Protein AF-A0A936JVM7-F1 (afdb_monomer_lite)

Secondary structure (DSSP, 8-state):
-PPP-GGG-GGGG---SSSS--HHHHHHHHHHHHHS---S--EEGGGSS-GGGHHHHHHHHSS--TT-EE--HHHHHT-TT------S-TT---TT--

Foldseek 3Di:
DDDPPCLVVVCVLQQLDPPDADDQSVVQCVCCVPPVDGQFDWDFQLVDPCVVVVVVNCVRPVDDRRRRIHDDPVRNVPGPPDFDPDDPDPPDDGDDPD

Sequence (98 aa):
MELPDLSLLDHIHYSFDDKRIYCSELIFKAVKTVTGRQLGKVERLGDLNWEPHEAFIRSIEGIIPKDREMITPQALSAAKELTLVYTKDPTAKRAGAK

Radius of gyration: 16.17 Å; chains: 1; bounding box: 48×37×33 Å

pLDDT: mean 86.41, std 15.17, range [36.56, 97.75]

Structure (mmCIF, N/CA/C/O backbone):
data_AF-A0A936JVM7-F1
#
_entry.id   AF-A0A936JVM7-F1
#
loop_
_atom_site.group_PDB
_atom_site.id
_atom_site.type_symbol
_atom_site.label_atom_id
_atom_site.label_alt_id
_atom_site.label_comp_id
_atom_site.label_asym_id
_atom_site.label_entity_id
_atom_site.label_seq_id
_atom_site.pdbx_PDB_ins_code
_atom_site.Cartn_x
_atom_site.Cartn_y
_atom_site.Cartn_z
_atom_site.occupancy
_atom_site.B_iso_or_equiv
_atom_site.auth_seq_id
_atom_site.auth_comp_id
_atom_site.auth_asym_id
_atom_site.auth_atom_id
_atom_site.pdbx_PDB_model_num
ATOM 1 N N . MET A 1 1 ? 29.572 6.751 -8.255 1.00 40.81 1 MET A N 1
ATOM 2 C CA . MET A 1 1 ? 28.805 6.426 -7.038 1.00 40.81 1 MET A CA 1
ATOM 3 C C . MET A 1 1 ? 27.917 5.263 -7.425 1.00 40.81 1 MET A C 1
ATOM 5 O O . MET A 1 1 ? 26.950 5.483 -8.138 1.00 40.81 1 MET A O 1
ATOM 9 N N . GLU A 1 2 ? 28.338 4.037 -7.125 1.00 50.62 2 GLU A N 1
ATOM 10 C CA . GLU A 1 2 ? 27.542 2.846 -7.437 1.00 50.62 2 GLU A CA 1
ATOM 11 C C . GLU A 1 2 ? 26.449 2.714 -6.378 1.00 50.62 2 GLU A C 1
ATOM 13 O O . GLU A 1 2 ? 26.725 2.810 -5.180 1.00 50.62 2 GLU A O 1
ATOM 18 N N . LEU A 1 3 ? 25.197 2.597 -6.821 1.00 56.34 3 LEU A N 1
ATOM 19 C CA . LEU A 1 3 ? 24.086 2.279 -5.932 1.00 56.34 3 LEU A CA 1
ATOM 20 C C . LEU A 1 3 ? 24.324 0.861 -5.386 1.00 56.34 3 LEU A C 1
ATOM 22 O O . LEU A 1 3 ? 24.752 0.001 -6.158 1.00 56.34 3 LEU A O 1
ATOM 26 N N . PRO A 1 4 ? 24.092 0.606 -4.086 1.00 62.69 4 PRO A N 1
ATOM 27 C CA . PRO A 1 4 ? 24.222 -0.740 -3.539 1.00 62.69 4 PRO A CA 1
ATOM 28 C C . PRO A 1 4 ? 23.321 -1.705 -4.315 1.00 62.69 4 PRO A C 1
ATOM 30 O O . PRO A 1 4 ? 22.248 -1.308 -4.768 1.00 62.69 4 PRO A O 1
ATOM 33 N N . ASP A 1 5 ? 23.748 -2.959 -4.459 1.00 63.34 5 ASP A N 1
ATOM 34 C CA . ASP A 1 5 ? 22.937 -4.001 -5.084 1.00 63.34 5 ASP A CA 1
ATOM 35 C C . ASP A 1 5 ? 21.697 -4.284 -4.224 1.00 63.34 5 ASP A C 1
ATOM 37 O O . ASP A 1 5 ? 21.717 -5.062 -3.267 1.00 63.34 5 ASP A O 1
ATOM 41 N N . LEU A 1 6 ? 20.610 -3.585 -4.548 1.00 59.56 6 LEU A N 1
ATOM 42 C CA . LEU A 1 6 ? 19.342 -3.682 -3.840 1.00 59.56 6 LEU A CA 1
ATOM 43 C C . LEU A 1 6 ? 18.628 -5.013 -4.107 1.00 59.56 6 LEU A C 1
ATOM 45 O O . LEU A 1 6 ? 17.680 -5.319 -3.388 1.00 59.56 6 LEU A O 1
ATOM 49 N N . SER A 1 7 ? 19.089 -5.821 -5.073 1.00 56.88 7 SER A N 1
ATOM 50 C CA . SER A 1 7 ? 18.537 -7.159 -5.323 1.00 56.88 7 SER A CA 1
ATOM 51 C C . SER A 1 7 ? 18.785 -8.131 -4.162 1.00 56.88 7 SER A C 1
ATOM 53 O O . SER A 1 7 ? 18.084 -9.128 -4.030 1.00 56.88 7 SER A O 1
ATOM 55 N N . LEU A 1 8 ? 19.723 -7.809 -3.262 1.00 56.31 8 LEU A N 1
ATOM 56 C CA . LEU A 1 8 ? 19.971 -8.557 -2.025 1.00 56.31 8 LEU A CA 1
ATOM 57 C C . LEU A 1 8 ? 18.960 -8.239 -0.906 1.00 56.31 8 LEU A C 1
ATOM 59 O O . LEU A 1 8 ? 18.917 -8.938 0.108 1.00 56.31 8 LEU A O 1
ATOM 63 N N . LEU A 1 9 ? 18.146 -7.187 -1.055 1.00 64.81 9 LEU A N 1
ATOM 64 C CA . LEU A 1 9 ? 17.072 -6.841 -0.124 1.00 64.81 9 LEU A CA 1
ATOM 65 C C . LEU A 1 9 ? 15.744 -7.396 -0.644 1.00 64.81 9 LEU A C 1
ATOM 67 O O . LEU A 1 9 ? 14.916 -6.658 -1.161 1.00 64.81 9 LEU A O 1
ATOM 71 N N . ASP A 1 10 ? 15.515 -8.692 -0.438 1.00 63.16 10 ASP A N 1
A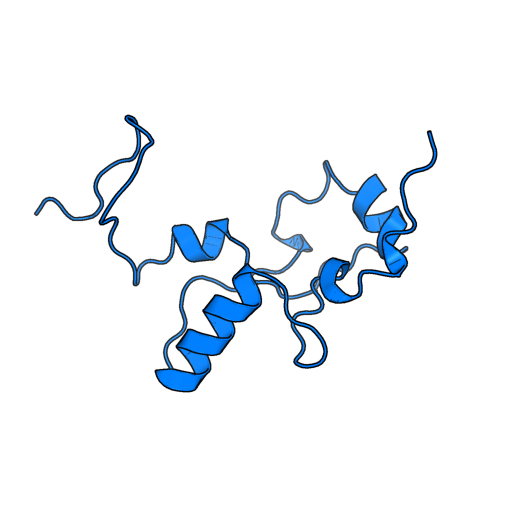TOM 72 C CA . ASP A 1 10 ? 14.354 -9.456 -0.933 1.00 63.16 10 ASP A CA 1
ATOM 73 C C . ASP A 1 10 ? 12.963 -8.784 -0.771 1.00 63.16 10 ASP A C 1
ATOM 75 O O . ASP A 1 10 ? 12.034 -9.087 -1.518 1.00 63.16 10 ASP A O 1
ATOM 79 N N . HIS A 1 11 ? 12.768 -7.888 0.206 1.00 73.06 11 HIS A N 1
ATOM 80 C CA . HIS A 1 11 ? 11.491 -7.186 0.426 1.00 73.06 11 HIS A CA 1
ATOM 81 C C . HIS A 1 11 ? 11.226 -6.046 -0.574 1.00 73.06 11 HIS A C 1
ATOM 83 O O . HIS A 1 11 ? 10.109 -5.530 -0.624 1.00 73.06 11 HIS A O 1
ATOM 89 N N . ILE A 1 12 ? 12.224 -5.655 -1.373 1.00 81.44 12 ILE A N 1
ATOM 90 C CA . ILE A 1 12 ? 12.112 -4.577 -2.363 1.00 81.44 12 ILE A CA 1
ATOM 91 C C . ILE A 1 12 ? 11.146 -4.908 -3.505 1.00 81.44 12 ILE A C 1
ATOM 93 O O . ILE A 1 12 ? 10.645 -4.005 -4.169 1.00 81.44 12 ILE A O 1
ATOM 97 N N . HIS A 1 13 ? 10.851 -6.192 -3.707 1.00 86.38 13 HIS A N 1
ATOM 98 C CA . HIS A 1 13 ? 9.940 -6.649 -4.749 1.00 86.38 13 HIS A CA 1
ATOM 99 C C . HIS A 1 13 ? 8.464 -6.447 -4.397 1.00 86.38 13 HIS A C 1
ATOM 101 O O . HIS A 1 13 ? 7.612 -6.546 -5.270 1.00 86.38 13 HIS A O 1
ATOM 107 N N . TYR A 1 14 ? 8.106 -6.156 -3.142 1.00 88.75 14 TYR A N 1
ATOM 108 C CA . TYR A 1 14 ? 6.698 -5.972 -2.756 1.00 88.75 14 TYR A CA 1
ATOM 109 C C . TYR A 1 14 ? 5.777 -7.131 -3.201 1.00 88.75 14 TYR A C 1
ATOM 111 O O . TYR A 1 14 ? 4.624 -6.901 -3.552 1.00 88.75 14 TYR A O 1
ATOM 119 N N . SER A 1 15 ? 6.280 -8.373 -3.226 1.00 86.31 15 SER A N 1
ATOM 120 C CA . SER A 1 15 ? 5.624 -9.535 -3.856 1.00 86.31 15 SER A CA 1
ATOM 121 C C . SER A 1 15 ? 4.259 -9.915 -3.270 1.00 86.31 15 SER A C 1
ATOM 123 O O . SER A 1 15 ? 3.557 -10.724 -3.872 1.00 86.31 15 SER A O 1
ATOM 125 N N . PHE A 1 16 ? 3.896 -9.346 -2.115 1.00 89.81 16 PHE A N 1
ATOM 126 C CA . PHE A 1 16 ? 2.620 -9.541 -1.421 1.00 89.81 16 PHE A CA 1
ATOM 127 C C . PHE A 1 16 ? 2.300 -11.020 -1.128 1.00 89.81 16 PHE A C 1
ATOM 129 O O . PHE A 1 16 ? 1.144 -11.439 -1.048 1.00 89.81 16 PHE A O 1
ATOM 136 N N . ASP A 1 17 ? 3.354 -11.820 -0.948 1.00 86.81 17 ASP A N 1
ATOM 137 C CA . ASP A 1 17 ? 3.315 -13.237 -0.600 1.00 86.81 17 ASP A CA 1
ATOM 138 C C . ASP A 1 17 ? 3.745 -13.452 0.860 1.00 86.81 17 ASP A C 1
ATOM 140 O O . ASP A 1 17 ? 4.056 -12.515 1.587 1.00 86.81 17 ASP A O 1
ATOM 144 N N . ASP A 1 18 ? 3.716 -14.692 1.344 1.00 83.38 18 ASP A N 1
ATOM 145 C CA . ASP A 1 18 ? 4.106 -14.993 2.729 1.00 83.38 18 ASP A CA 1
ATOM 146 C C . ASP A 1 18 ? 5.599 -15.334 2.882 1.00 83.38 18 ASP A C 1
ATOM 148 O O . ASP A 1 18 ? 6.042 -15.724 3.963 1.00 83.38 18 ASP A O 1
ATOM 152 N N . LYS A 1 19 ? 6.408 -15.204 1.821 1.00 84.31 19 LYS A N 1
ATOM 153 C CA . LYS A 1 19 ? 7.847 -15.510 1.875 1.00 84.31 19 LYS A CA 1
ATOM 154 C C . LYS A 1 19 ? 8.637 -14.352 2.469 1.00 84.31 19 LYS A C 1
ATOM 156 O O . LYS A 1 19 ? 9.658 -14.579 3.130 1.00 84.31 19 LYS A O 1
ATOM 161 N N . ARG A 1 20 ? 8.203 -13.119 2.189 1.00 84.69 20 ARG A N 1
ATOM 162 C CA . 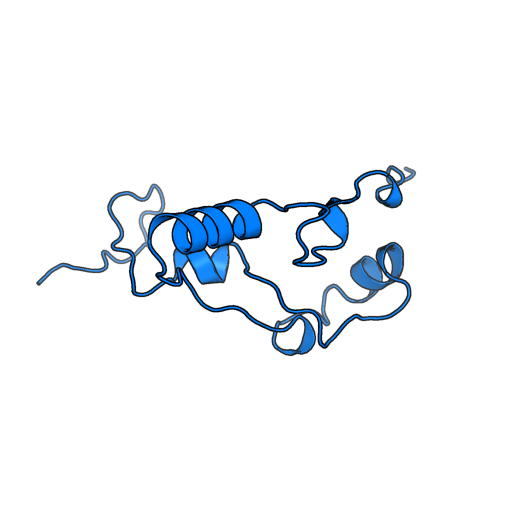ARG A 1 20 ? 8.838 -11.862 2.604 1.00 84.69 20 ARG A CA 1
ATOM 163 C C . ARG A 1 20 ? 7.762 -10.813 2.830 1.00 84.69 20 ARG A C 1
ATOM 165 O O . ARG A 1 20 ? 6.786 -10.786 2.101 1.00 84.69 20 ARG A O 1
ATOM 172 N N . ILE A 1 21 ? 7.966 -9.948 3.820 1.00 89.31 21 ILE A N 1
ATOM 173 C CA . ILE A 1 21 ? 6.956 -8.972 4.225 1.00 89.31 21 ILE A CA 1
ATOM 174 C C . ILE A 1 21 ? 7.546 -7.566 4.240 1.00 89.31 21 ILE A C 1
ATOM 176 O O . ILE A 1 21 ? 8.594 -7.330 4.845 1.00 89.31 21 ILE A O 1
ATOM 180 N N . TYR A 1 22 ? 6.885 -6.629 3.566 1.00 92.56 22 TYR A N 1
ATOM 181 C CA . TYR A 1 22 ? 7.260 -5.216 3.614 1.00 92.56 22 TYR A CA 1
ATOM 182 C C . TYR A 1 22 ? 6.391 -4.441 4.618 1.00 92.56 22 TYR A C 1
ATOM 184 O O . TYR A 1 22 ? 5.439 -4.966 5.197 1.00 92.56 22 TYR A O 1
ATOM 192 N N . CYS A 1 23 ? 6.745 -3.182 4.880 1.00 92.69 23 CYS A N 1
ATOM 193 C CA . CYS A 1 23 ? 6.239 -2.422 6.029 1.00 92.69 23 CYS A CA 1
ATOM 194 C C . CYS A 1 23 ? 4.704 -2.345 6.124 1.00 92.69 23 CYS A C 1
ATOM 196 O O . CYS A 1 23 ? 4.137 -2.688 7.161 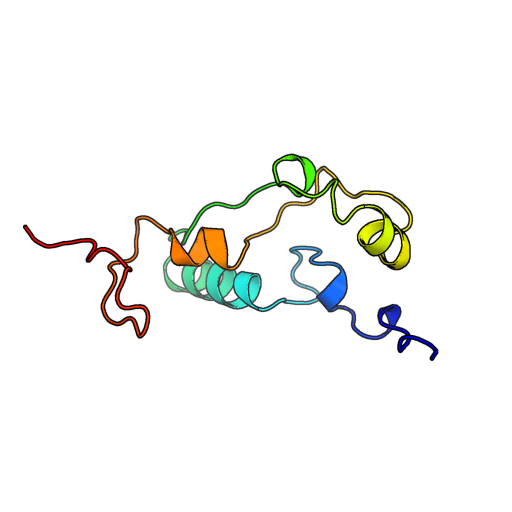1.00 92.69 23 CYS A O 1
ATOM 198 N N . SER A 1 24 ? 4.015 -1.915 5.066 1.00 95.19 24 SER A N 1
ATOM 199 C CA . SER A 1 24 ? 2.551 -1.824 5.063 1.00 95.19 24 SER A CA 1
ATOM 200 C C . SER A 1 24 ? 1.881 -3.197 4.961 1.00 95.19 24 SER A C 1
ATOM 202 O O . SER A 1 24 ? 0.821 -3.406 5.549 1.00 95.19 24 SER A O 1
ATOM 204 N N . GLU A 1 25 ? 2.499 -4.167 4.290 1.00 95.19 25 GLU A N 1
ATOM 205 C CA . GLU A 1 25 ? 1.990 -5.540 4.244 1.00 95.19 25 GLU A CA 1
ATOM 206 C C . GLU A 1 25 ? 1.930 -6.184 5.628 1.00 95.19 25 GLU A C 1
ATOM 208 O O . GLU A 1 25 ? 0.927 -6.813 5.965 1.00 95.19 25 GLU A O 1
ATOM 213 N N . LEU A 1 26 ? 2.955 -5.967 6.455 1.00 94.69 26 LEU A N 1
ATOM 214 C CA . LEU A 1 26 ? 3.002 -6.478 7.822 1.00 94.69 26 LEU A CA 1
ATOM 215 C C . LEU A 1 26 ? 1.781 -6.040 8.630 1.00 94.69 26 LEU A C 1
ATOM 217 O O . LEU A 1 26 ? 1.119 -6.867 9.254 1.00 94.69 26 LEU A O 1
ATOM 221 N N . ILE A 1 27 ? 1.455 -4.748 8.588 1.00 95.69 27 ILE A N 1
ATOM 222 C CA . ILE A 1 27 ? 0.316 -4.194 9.326 1.00 95.69 27 ILE A CA 1
ATOM 223 C C . ILE A 1 27 ? -1.004 -4.742 8.778 1.00 95.69 27 ILE A C 1
ATOM 225 O O . ILE A 1 27 ? -1.859 -5.181 9.549 1.00 95.69 27 ILE A O 1
ATOM 229 N N . PHE A 1 28 ? -1.156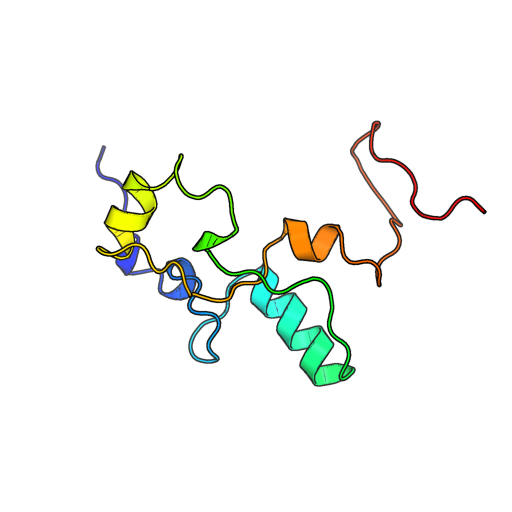 -4.766 7.452 1.00 96.25 28 PHE A N 1
ATOM 230 C CA . PHE A 1 28 ? -2.338 -5.310 6.789 1.00 96.25 28 PHE A CA 1
ATOM 231 C C . PHE A 1 28 ? -2.593 -6.772 7.175 1.00 96.25 28 PHE A C 1
ATOM 233 O O . PHE A 1 28 ? -3.688 -7.113 7.632 1.00 96.25 28 PHE A O 1
ATOM 240 N N . LYS A 1 29 ? -1.577 -7.633 7.028 1.00 95.44 29 LYS A N 1
ATOM 241 C CA . LYS A 1 29 ? -1.678 -9.065 7.322 1.00 95.44 29 LYS A CA 1
ATOM 242 C C . LYS A 1 29 ? -1.903 -9.307 8.810 1.00 95.44 29 LYS A C 1
ATOM 244 O O . LYS A 1 29 ? -2.766 -10.108 9.148 1.00 95.44 29 LYS A O 1
ATOM 249 N N . ALA A 1 30 ? -1.224 -8.584 9.703 1.00 95.62 30 ALA A N 1
ATOM 250 C CA . ALA A 1 30 ? -1.427 -8.725 11.146 1.00 95.62 30 ALA A CA 1
ATOM 251 C C . ALA A 1 30 ? -2.880 -8.432 11.560 1.00 95.62 30 ALA A C 1
ATOM 253 O O . ALA A 1 30 ? -3.499 -9.234 12.262 1.00 95.62 30 ALA A O 1
ATOM 254 N N . VAL A 1 31 ? -3.458 -7.323 11.081 1.00 96.12 31 VAL A N 1
ATOM 255 C CA . VAL A 1 31 ? -4.854 -6.969 11.386 1.00 96.12 31 VAL A CA 1
ATOM 256 C C . VAL A 1 31 ? -5.821 -7.986 10.786 1.00 96.12 31 VAL A C 1
ATOM 258 O O . VAL A 1 31 ? -6.727 -8.445 11.488 1.00 96.12 31 VAL A O 1
ATOM 261 N N . LYS A 1 32 ? -5.611 -8.389 9.527 1.00 95.69 32 LYS A N 1
ATOM 262 C CA . LYS A 1 32 ? -6.456 -9.380 8.851 1.00 95.69 32 LYS A CA 1
ATOM 263 C C . LYS A 1 32 ? -6.429 -10.732 9.560 1.00 95.69 32 LYS A C 1
ATOM 265 O O . LYS A 1 32 ? -7.488 -11.299 9.803 1.00 95.69 32 LYS A O 1
ATOM 270 N N . THR A 1 33 ? -5.251 -11.219 9.941 1.00 96.31 33 THR A N 1
ATOM 271 C CA . THR A 1 33 ? -5.081 -12.513 10.615 1.00 96.31 33 THR A CA 1
ATOM 272 C C . THR A 1 33 ? -5.723 -12.533 11.999 1.00 96.31 33 THR A C 1
ATOM 274 O O . THR A 1 33 ? -6.379 -13.509 12.347 1.00 96.31 33 THR A O 1
ATOM 277 N N . VAL A 1 34 ? -5.573 -11.466 12.791 1.00 97.38 34 VAL A N 1
ATOM 278 C CA . VAL A 1 34 ? -6.082 -11.437 14.175 1.00 97.38 34 VAL A CA 1
ATOM 279 C C . VAL A 1 34 ? -7.578 -11.119 14.243 1.00 97.38 34 VAL A C 1
ATOM 281 O O . VAL A 1 34 ? -8.276 -11.631 15.113 1.00 97.38 34 VAL A O 1
ATOM 284 N N . THR A 1 35 ? -8.086 -10.263 13.352 1.00 96.44 35 THR A N 1
ATOM 285 C CA . THR A 1 35 ? -9.459 -9.729 13.456 1.00 96.44 35 THR A CA 1
ATOM 286 C C . THR A 1 35 ? -10.408 -10.223 12.367 1.00 96.44 35 THR A C 1
ATOM 288 O O . THR A 1 35 ? -11.611 -9.990 12.460 1.00 96.44 35 THR A O 1
ATOM 291 N N . GLY A 1 36 ? -9.887 -10.830 11.296 1.00 95.62 36 GLY A N 1
ATOM 292 C CA . GLY A 1 36 ? -10.642 -11.145 10.080 1.00 95.62 36 GLY A CA 1
ATOM 293 C C . GLY A 1 36 ? -11.034 -9.920 9.243 1.00 95.62 36 GLY A C 1
ATOM 294 O O . GLY A 1 36 ? -11.608 -10.075 8.166 1.00 95.62 36 GLY A O 1
ATOM 295 N N . ARG A 1 37 ? -10.738 -8.697 9.705 1.0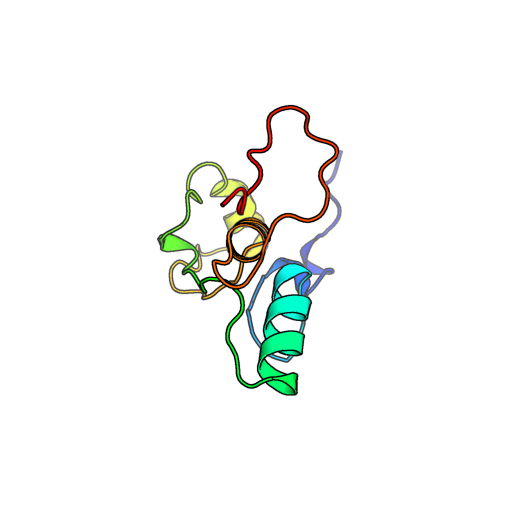0 93.94 37 ARG A N 1
ATOM 296 C CA . ARG A 1 37 ? -11.108 -7.447 9.032 1.00 93.94 37 ARG A CA 1
ATOM 297 C C . ARG A 1 37 ? -9.980 -6.956 8.140 1.00 93.94 37 ARG A C 1
ATOM 299 O O . ARG A 1 37 ? -8.806 -7.039 8.489 1.00 93.94 37 ARG A O 1
ATOM 306 N N . GLN A 1 38 ? -10.354 -6.387 7.002 1.00 92.88 38 GLN A N 1
ATOM 307 C CA . GLN A 1 38 ? -9.412 -5.723 6.116 1.00 92.88 38 GLN A CA 1
ATOM 308 C C . GLN A 1 38 ? -9.163 -4.286 6.590 1.00 92.88 38 GLN A C 1
ATOM 310 O O . GLN A 1 38 ? -10.112 -3.575 6.910 1.00 92.88 38 GLN A O 1
ATOM 315 N N . LEU A 1 39 ? -7.895 -3.873 6.633 1.00 94.38 39 LEU A N 1
ATOM 316 C CA . LEU A 1 39 ? -7.490 -2.499 6.923 1.00 94.38 39 LEU A CA 1
ATOM 317 C C . LEU A 1 39 ? -6.948 -1.855 5.645 1.00 94.38 39 LEU A C 1
ATOM 319 O O . LEU A 1 39 ? -5.908 -2.275 5.144 1.00 94.38 39 LEU A O 1
ATOM 323 N N . GLY A 1 40 ? -7.632 -0.837 5.126 1.00 93.69 40 GLY A N 1
ATOM 324 C CA . GLY A 1 40 ? -7.239 -0.189 3.874 1.00 93.69 40 GLY A CA 1
ATOM 325 C C . GLY A 1 40 ? -7.552 -1.017 2.620 1.00 93.69 40 GLY A C 1
ATOM 326 O O . GLY A 1 40 ? -8.143 -2.102 2.665 1.00 93.69 40 GLY A O 1
ATOM 327 N N . LYS A 1 41 ? -7.185 -0.470 1.460 1.00 94.69 41 LYS A N 1
ATOM 328 C CA . LYS A 1 41 ? -7.502 -1.037 0.143 1.00 94.69 41 LYS A CA 1
ATOM 329 C C . LYS A 1 41 ? -6.253 -1.651 -0.490 1.00 94.69 41 LYS A C 1
ATOM 331 O O . LYS A 1 41 ? -5.252 -0.961 -0.628 1.00 94.69 41 LYS A O 1
ATOM 336 N N . VAL A 1 42 ? -6.335 -2.921 -0.891 1.00 96.25 42 VAL A N 1
ATOM 337 C CA . VAL A 1 42 ? -5.329 -3.552 -1.760 1.00 96.25 42 VAL A CA 1
ATOM 338 C C . VAL A 1 42 ? -5.481 -2.986 -3.172 1.00 96.25 42 VAL A C 1
ATOM 340 O O . VAL A 1 42 ? -6.599 -2.855 -3.676 1.00 96.25 42 VAL A O 1
ATOM 343 N N . GLU A 1 43 ? -4.366 -2.623 -3.787 1.00 96.06 43 GLU A N 1
ATOM 344 C CA . GLU A 1 43 ? -4.291 -1.981 -5.099 1.00 96.06 43 GLU A CA 1
ATOM 345 C C . GLU A 1 43 ? -3.347 -2.775 -6.000 1.00 96.06 43 GLU A C 1
ATOM 347 O O . GLU A 1 43 ? -2.468 -3.479 -5.507 1.00 96.06 43 GLU A O 1
ATOM 352 N N . ARG A 1 44 ? -3.514 -2.677 -7.320 1.00 97.25 44 ARG A N 1
ATOM 353 C CA . ARG A 1 44 ? -2.523 -3.210 -8.260 1.00 97.25 44 ARG A CA 1
ATOM 354 C C . ARG A 1 44 ? -1.486 -2.141 -8.565 1.00 97.25 44 ARG A C 1
ATOM 356 O O . ARG A 1 44 ? -1.852 -0.973 -8.687 1.00 97.25 44 ARG A O 1
ATOM 363 N N . LEU A 1 45 ? -0.227 -2.529 -8.782 1.00 96.00 45 LEU A N 1
ATOM 364 C CA . LEU A 1 45 ? 0.821 -1.587 -9.198 1.00 96.00 45 LEU A CA 1
ATOM 365 C C . LEU A 1 45 ? 0.386 -0.759 -10.416 1.00 96.00 45 LEU A C 1
ATOM 367 O O . LEU A 1 45 ? 0.605 0.445 -10.442 1.00 96.00 45 LEU A O 1
ATOM 371 N N . GLY A 1 46 ? -0.271 -1.391 -11.392 1.00 96.81 46 GLY A N 1
ATOM 372 C CA . GLY A 1 46 ? -0.752 -0.738 -12.609 1.00 96.81 46 GLY A CA 1
ATOM 373 C C . GLY A 1 46 ? -1.850 0.309 -12.399 1.00 96.81 46 GLY A C 1
ATOM 374 O O . GLY A 1 46 ? -2.068 1.110 -13.301 1.00 96.81 46 GLY A O 1
ATOM 375 N N . ASP A 1 47 ? -2.514 0.319 -11.238 1.00 96.69 47 ASP A N 1
ATOM 376 C CA . ASP A 1 47 ? -3.522 1.323 -10.876 1.00 96.69 47 ASP A CA 1
ATOM 377 C C . ASP A 1 47 ? -2.905 2.518 -10.110 1.00 96.69 47 ASP A C 1
ATOM 379 O O . ASP A 1 47 ? -3.587 3.514 -9.859 1.00 96.69 47 ASP A O 1
ATOM 383 N N . LEU A 1 48 ? -1.630 2.421 -9.710 1.00 95.31 48 LEU A N 1
ATOM 384 C CA . LEU A 1 48 ? -0.882 3.487 -9.040 1.00 95.31 48 LEU A CA 1
ATOM 385 C C . LEU A 1 48 ? -0.210 4.417 -10.062 1.00 95.31 48 LEU A C 1
ATOM 387 O O . LEU A 1 48 ? -0.079 4.091 -11.234 1.00 95.31 48 LEU A O 1
ATOM 391 N N . ASN A 1 49 ? 0.288 5.565 -9.604 1.00 95.81 49 ASN A N 1
ATOM 392 C CA . ASN A 1 49 ? 1.093 6.482 -10.420 1.00 95.81 49 ASN A CA 1
ATOM 393 C C . ASN A 1 49 ? 2.553 5.990 -10.524 1.00 95.81 49 ASN A C 1
ATOM 395 O O . ASN A 1 49 ? 3.462 6.587 -9.942 1.00 95.81 49 ASN A O 1
ATOM 399 N N . TRP A 1 50 ? 2.767 4.842 -11.171 1.00 95.44 50 TRP A N 1
ATOM 400 C CA . TRP A 1 50 ? 4.065 4.158 -11.236 1.00 95.44 50 TRP A CA 1
ATOM 401 C C . TRP A 1 50 ? 4.953 4.659 -12.381 1.00 95.44 50 TRP A C 1
ATOM 403 O O . TRP A 1 50 ? 6.175 4.525 -12.298 1.00 95.44 50 TRP A O 1
ATOM 413 N N . GLU A 1 51 ? 4.376 5.250 -13.431 1.00 97.44 51 GLU A N 1
ATOM 414 C CA . GLU A 1 51 ? 5.084 5.675 -14.644 1.00 97.44 51 GLU A CA 1
ATOM 415 C C . GLU A 1 51 ? 6.273 6.614 -14.368 1.00 97.44 51 GLU A C 1
ATOM 417 O O . GLU A 1 51 ? 7.344 6.386 -14.939 1.00 97.44 51 GLU A O 1
ATOM 422 N N . PRO A 1 52 ? 6.188 7.604 -13.449 1.00 97.75 52 PRO A N 1
ATOM 423 C CA . PRO A 1 52 ? 7.336 8.454 -13.114 1.00 97.75 52 PRO A CA 1
ATOM 424 C C . PRO A 1 52 ? 8.534 7.688 -12.534 1.00 97.75 52 PRO A C 1
ATOM 426 O O . PRO A 1 52 ? 9.652 8.203 -12.515 1.00 97.75 52 PRO A O 1
ATOM 429 N N . HIS A 1 53 ? 8.308 6.467 -12.047 1.00 95.56 53 HIS A N 1
ATOM 430 C CA . HIS A 1 53 ? 9.299 5.609 -11.404 1.00 95.56 53 HIS A CA 1
ATOM 431 C C . HIS A 1 53 ? 9.662 4.378 -12.250 1.00 95.56 53 HIS A C 1
ATOM 433 O O . HIS A 1 53 ? 10.388 3.504 -11.772 1.00 95.56 53 HIS A O 1
ATOM 439 N N . GLU A 1 54 ? 9.209 4.303 -13.507 1.00 95.94 54 GLU A N 1
ATOM 440 C CA . GLU A 1 54 ? 9.372 3.133 -14.380 1.00 95.94 54 GLU A CA 1
ATOM 441 C C . GLU A 1 54 ? 10.827 2.650 -14.471 1.00 95.94 54 GLU A C 1
ATOM 443 O O . GLU A 1 54 ? 11.092 1.459 -14.312 1.00 95.94 54 GLU A O 1
ATOM 448 N N . ALA A 1 55 ? 11.781 3.563 -14.684 1.00 95.69 55 ALA A N 1
ATOM 449 C CA . ALA A 1 55 ? 13.197 3.215 -14.819 1.00 95.69 55 ALA A CA 1
ATOM 450 C C . ALA A 1 55 ? 13.745 2.499 -13.573 1.00 95.69 55 ALA A C 1
ATOM 452 O O . ALA A 1 55 ? 14.481 1.519 -13.686 1.00 95.69 55 ALA A O 1
ATOM 453 N N . PHE A 1 56 ? 13.343 2.957 -12.385 1.00 93.44 56 PHE A N 1
ATOM 454 C CA . PHE A 1 56 ? 13.736 2.340 -11.123 1.00 93.44 56 PHE A CA 1
ATOM 455 C C . PHE A 1 56 ? 13.089 0.963 -10.960 1.00 93.44 56 PHE A C 1
ATOM 457 O O . PHE A 1 56 ? 13.787 -0.007 -10.682 1.00 93.44 56 PHE A O 1
ATOM 464 N N . ILE A 1 57 ? 11.786 0.843 -11.228 1.00 92.94 57 ILE A N 1
ATOM 465 C CA . ILE A 1 57 ? 11.079 -0.443 -11.148 1.00 92.94 57 ILE A CA 1
ATOM 466 C C . ILE A 1 57 ? 11.717 -1.464 -12.101 1.00 92.94 57 ILE A C 1
ATOM 468 O O . ILE A 1 57 ? 11.971 -2.597 -11.702 1.00 92.94 57 ILE A O 1
ATOM 472 N N . ARG A 1 58 ? 12.067 -1.067 -13.333 1.00 94.38 58 ARG A N 1
ATOM 473 C CA . ARG A 1 58 ? 12.763 -1.946 -14.291 1.00 94.38 58 ARG A CA 1
ATOM 474 C C . ARG A 1 58 ? 14.150 -2.369 -13.826 1.00 94.38 58 ARG A C 1
ATOM 476 O O . ARG A 1 58 ? 14.538 -3.494 -14.114 1.00 94.38 58 ARG A O 1
ATOM 483 N N . SER A 1 59 ? 14.883 -1.512 -13.114 1.00 92.75 59 SER A N 1
ATOM 484 C CA . SER A 1 59 ? 16.194 -1.889 -12.565 1.00 92.75 59 SER A CA 1
ATOM 485 C C . SER A 1 59 ? 16.118 -3.007 -11.519 1.00 92.75 59 SER A C 1
ATOM 487 O O . SER A 1 59 ? 17.101 -3.711 -11.324 1.00 92.75 59 SER A O 1
ATOM 489 N N . ILE A 1 60 ? 14.952 -3.193 -10.892 1.00 90.00 60 ILE A N 1
ATOM 490 C CA . ILE A 1 60 ? 14.706 -4.217 -9.868 1.00 90.00 60 ILE A CA 1
ATOM 491 C C . ILE A 1 60 ? 14.015 -5.448 -10.470 1.00 90.00 60 ILE A C 1
ATOM 493 O O . ILE A 1 60 ? 14.395 -6.579 -10.190 1.00 90.00 60 ILE A O 1
ATOM 497 N N . GLU A 1 61 ? 12.986 -5.235 -11.291 1.00 90.94 61 GLU A N 1
ATOM 498 C CA . GLU A 1 61 ? 12.067 -6.286 -11.753 1.00 90.94 61 GLU A CA 1
ATOM 499 C C . GLU A 1 61 ? 12.338 -6.753 -13.191 1.00 90.94 61 GLU A C 1
ATOM 501 O O . GLU A 1 61 ? 11.830 -7.786 -13.626 1.00 90.94 61 GLU A O 1
ATOM 506 N N . GLY A 1 62 ? 13.068 -5.960 -13.982 1.00 92.00 62 GLY A N 1
ATOM 507 C CA . GLY A 1 62 ? 13.184 -6.099 -15.439 1.00 92.00 62 GLY A CA 1
ATOM 508 C C . GLY A 1 62 ? 11.892 -5.737 -16.189 1.00 92.00 62 GLY A C 1
ATOM 509 O O . GLY A 1 62 ? 11.882 -4.860 -17.061 1.00 92.00 62 GLY A O 1
ATOM 510 N N . ILE A 1 63 ? 10.778 -6.378 -15.830 1.00 93.62 63 ILE A N 1
ATOM 511 C CA . ILE A 1 63 ? 9.437 -6.169 -16.394 1.00 93.62 63 ILE A CA 1
ATOM 512 C C . ILE A 1 63 ? 8.558 -5.462 -15.361 1.00 93.62 63 ILE A C 1
ATOM 514 O O . ILE A 1 63 ? 8.618 -5.781 -14.184 1.00 93.62 63 ILE A O 1
ATOM 518 N N . ILE A 1 64 ? 7.708 -4.526 -15.798 1.00 95.38 64 ILE A N 1
ATOM 519 C CA . ILE A 1 64 ? 6.755 -3.851 -14.905 1.00 95.38 64 ILE A CA 1
ATOM 520 C C . ILE A 1 64 ? 5.635 -4.824 -14.495 1.00 95.38 64 ILE A C 1
ATOM 522 O O . ILE A 1 64 ? 4.836 -5.211 -15.355 1.00 95.38 64 ILE A O 1
ATOM 526 N N . PRO A 1 65 ? 5.515 -5.187 -13.205 1.00 95.25 65 PRO A N 1
ATOM 527 C CA . PRO A 1 65 ? 4.547 -6.172 -12.737 1.00 95.25 65 PRO A CA 1
ATOM 528 C C . PRO A 1 65 ? 3.189 -5.508 -12.457 1.00 95.25 65 PRO A C 1
ATOM 530 O O . PRO A 1 65 ? 2.768 -5.378 -11.311 1.00 95.25 65 PRO A O 1
ATOM 533 N N . LYS A 1 66 ? 2.501 -5.050 -13.510 1.00 96.00 66 LYS A N 1
ATOM 534 C CA . LYS A 1 66 ? 1.271 -4.236 -13.403 1.00 96.00 66 LYS A CA 1
ATOM 535 C C . LYS A 1 66 ? 0.155 -4.889 -12.585 1.00 96.00 66 LYS A C 1
ATOM 537 O O . LYS A 1 66 ? -0.571 -4.178 -11.897 1.00 96.00 66 LYS A O 1
ATOM 542 N N . ASP A 1 67 ? 0.043 -6.212 -12.632 1.00 96.38 67 ASP A N 1
ATOM 543 C CA . ASP A 1 67 ? -1.006 -6.958 -11.930 1.00 96.38 67 ASP A CA 1
ATOM 544 C C . ASP A 1 67 ? -0.652 -7.307 -10.479 1.00 96.38 67 ASP A C 1
ATOM 546 O O . ASP A 1 67 ? -1.472 -7.895 -9.776 1.00 96.38 67 ASP A O 1
ATOM 550 N N . ARG A 1 68 ? 0.555 -6.952 -10.012 1.00 94.75 68 ARG A N 1
ATOM 551 C CA . ARG A 1 68 ? 0.985 -7.217 -8.636 1.00 94.75 68 ARG A CA 1
ATOM 552 C C . ARG A 1 68 ? 0.094 -6.458 -7.667 1.00 94.75 68 ARG A C 1
ATOM 554 O O . ARG A 1 68 ? 0.069 -5.227 -7.671 1.00 94.75 68 ARG A O 1
ATOM 561 N N . GLU A 1 69 ? -0.611 -7.213 -6.838 1.00 95.94 69 GLU A N 1
ATOM 562 C CA . GLU A 1 69 ? -1.337 -6.675 -5.700 1.00 95.94 69 GLU A CA 1
ATOM 563 C C . GLU A 1 69 ? -0.363 -6.159 -4.646 1.00 95.94 69 GLU A C 1
ATOM 565 O O . GLU A 1 69 ? 0.691 -6.744 -4.409 1.00 95.94 69 GLU A O 1
ATOM 570 N N . MET A 1 70 ? -0.726 -5.055 -4.007 1.00 95.19 70 MET A N 1
ATOM 571 C CA . MET A 1 70 ? 0.041 -4.452 -2.934 1.00 95.19 70 MET A CA 1
ATOM 572 C C . MET A 1 70 ? -0.858 -3.605 -2.036 1.00 95.19 70 MET A C 1
ATOM 574 O O . MET A 1 70 ? -1.846 -3.011 -2.463 1.00 95.19 70 MET A O 1
ATOM 578 N N . ILE A 1 71 ? -0.490 -3.509 -0.764 1.00 96.56 71 ILE A N 1
ATOM 579 C CA . ILE A 1 71 ? -1.005 -2.498 0.161 1.00 96.56 71 ILE A CA 1
ATOM 580 C C . ILE A 1 71 ? 0.037 -1.393 0.351 1.00 96.56 71 ILE A C 1
ATOM 582 O O . ILE A 1 71 ? 1.180 -1.678 0.711 1.00 96.56 71 ILE A O 1
ATOM 586 N N . THR A 1 72 ? -0.323 -0.130 0.127 1.00 95.50 72 THR A N 1
ATOM 587 C CA . THR A 1 72 ? 0.602 1.007 0.284 1.00 95.50 72 THR A CA 1
ATOM 588 C C . THR A 1 72 ? 0.483 1.640 1.680 1.00 95.50 72 THR A C 1
ATOM 590 O O . THR A 1 72 ? -0.580 1.560 2.307 1.00 95.50 72 THR A O 1
ATOM 593 N N . PRO A 1 73 ? 1.529 2.320 2.194 1.00 95.06 73 PRO A N 1
ATOM 594 C CA . PRO A 1 73 ? 1.411 3.100 3.428 1.00 95.06 73 PRO A CA 1
ATOM 595 C C . PRO A 1 73 ? 0.301 4.158 3.356 1.00 95.06 73 PRO A C 1
ATOM 597 O O . PRO A 1 73 ? -0.399 4.392 4.341 1.00 95.06 73 PRO A O 1
ATOM 600 N N . GLN A 1 74 ? 0.094 4.758 2.179 1.00 94.38 74 GLN A N 1
ATOM 601 C CA . GLN A 1 74 ? -0.984 5.717 1.947 1.00 94.38 74 GLN A CA 1
ATOM 602 C C . GLN A 1 74 ? -2.365 5.057 2.061 1.00 94.38 74 GLN A C 1
ATOM 604 O O . GLN A 1 74 ? -3.225 5.583 2.766 1.00 94.38 74 GLN A O 1
ATOM 609 N N . ALA A 1 75 ? -2.570 3.893 1.435 1.00 95.06 75 ALA A N 1
ATOM 610 C CA . ALA A 1 75 ? -3.833 3.156 1.495 1.00 95.06 75 ALA A CA 1
ATOM 611 C C . ALA A 1 75 ? -4.182 2.701 2.922 1.00 95.06 75 ALA A C 1
ATOM 613 O O . ALA A 1 75 ? -5.352 2.731 3.303 1.00 95.06 75 ALA A O 1
ATOM 614 N N . LEU 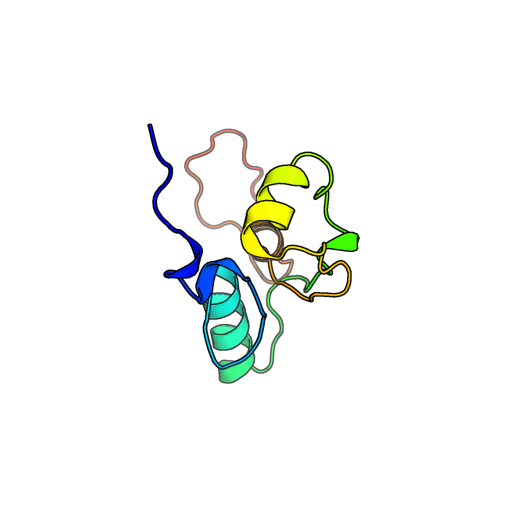A 1 76 ? -3.180 2.333 3.731 1.00 95.19 76 LEU A N 1
ATOM 615 C CA . LEU A 1 76 ? -3.376 2.087 5.163 1.00 95.19 76 LEU A CA 1
ATOM 616 C C . LEU A 1 76 ? -3.735 3.362 5.923 1.00 95.19 76 LEU A C 1
ATOM 618 O O . LEU A 1 76 ? -4.681 3.363 6.703 1.00 95.19 76 LEU A O 1
ATOM 622 N N . SER A 1 77 ? -2.999 4.453 5.708 1.00 93.50 77 SER A N 1
ATOM 623 C CA . SER A 1 77 ? -3.236 5.709 6.426 1.00 93.50 77 SER A CA 1
ATOM 624 C C . SER A 1 77 ? -4.604 6.321 6.113 1.00 93.50 77 SER A C 1
ATOM 626 O O . SER A 1 77 ? -5.154 7.027 6.954 1.00 93.50 77 SER A O 1
ATOM 628 N N . ALA A 1 78 ? -5.142 6.075 4.916 1.00 92.44 78 ALA A N 1
ATOM 629 C CA . ALA A 1 78 ? -6.447 6.558 4.468 1.00 92.44 78 ALA A CA 1
ATOM 630 C C . ALA A 1 78 ? -7.593 5.558 4.725 1.00 92.44 78 ALA A C 1
ATOM 632 O O . ALA A 1 78 ? -8.717 5.772 4.261 1.00 92.44 78 ALA A O 1
ATOM 633 N N . ALA A 1 79 ? -7.321 4.458 5.433 1.00 94.75 79 ALA A N 1
ATOM 634 C CA . ALA A 1 79 ? -8.298 3.421 5.729 1.00 94.75 79 ALA A CA 1
ATOM 635 C C . ALA A 1 79 ? -9.509 3.988 6.491 1.00 94.75 79 ALA A C 1
ATOM 637 O O . ALA A 1 79 ? -9.363 4.693 7.491 1.00 94.75 79 ALA A O 1
ATOM 638 N N . LYS A 1 80 ? -10.723 3.656 6.035 1.00 93.94 80 LYS A N 1
ATOM 639 C CA . LYS A 1 80 ? -11.984 4.153 6.624 1.00 93.94 80 LYS A CA 1
ATOM 640 C C . LYS A 1 80 ? -12.230 3.599 8.027 1.00 93.94 80 LYS A C 1
ATOM 642 O O . LYS A 1 80 ? -13.031 4.141 8.780 1.00 93.94 80 LYS A O 1
ATOM 647 N N . GLU A 1 81 ? -11.563 2.499 8.354 1.00 91.81 81 GLU A N 1
ATOM 648 C CA . GLU A 1 81 ? -11.588 1.835 9.650 1.00 91.81 81 GLU A CA 1
ATOM 649 C C . GLU A 1 81 ? -10.816 2.616 10.723 1.00 91.81 81 GLU A C 1
ATOM 651 O O . GLU A 1 81 ? -10.969 2.323 11.909 1.00 91.81 81 GLU A O 1
ATOM 656 N N . LEU A 1 82 ? -9.986 3.587 10.322 1.00 92.31 82 LEU A N 1
ATOM 657 C CA . LEU A 1 82 ? -9.158 4.381 11.221 1.00 92.31 82 LEU A CA 1
ATOM 658 C C . LEU A 1 82 ? -9.762 5.758 11.479 1.00 92.31 82 LEU A C 1
ATOM 660 O O . LEU A 1 82 ? -10.433 6.361 10.646 1.00 92.31 82 LEU A O 1
ATOM 664 N N . THR A 1 83 ? -9.465 6.282 12.662 1.00 93.19 83 THR A N 1
ATOM 665 C CA . THR A 1 83 ? -9.731 7.670 13.036 1.00 93.19 83 THR A CA 1
ATOM 666 C C . THR A 1 83 ? -8.405 8.324 13.392 1.00 93.19 83 THR A C 1
ATOM 668 O O . THR A 1 83 ? -7.573 7.721 14.071 1.00 93.19 83 THR A O 1
ATOM 671 N N . LEU A 1 84 ? -8.191 9.553 12.924 1.00 91.25 84 LEU A N 1
ATOM 672 C CA . LEU A 1 84 ? -6.968 10.290 13.220 1.00 91.25 84 LEU A CA 1
ATOM 673 C C . LEU A 1 84 ? -6.945 10.682 14.701 1.00 91.25 84 LEU A C 1
ATOM 675 O O . LEU A 1 84 ? -7.713 11.542 15.126 1.00 91.25 84 LEU A O 1
ATOM 679 N N . VAL A 1 85 ? -6.037 10.083 15.470 1.00 94.19 85 VAL A N 1
ATOM 680 C CA . VAL A 1 85 ? -5.867 10.389 16.902 1.00 94.19 85 VAL A CA 1
ATOM 681 C C . VAL A 1 85 ? -4.745 11.391 17.173 1.00 94.19 85 VAL A C 1
ATOM 683 O O . VAL A 1 85 ? -4.810 12.144 18.140 1.00 94.19 85 VAL A O 1
ATOM 686 N N . TYR A 1 86 ? -3.719 11.427 16.320 1.00 92.12 86 TYR A N 1
ATOM 687 C CA . TYR A 1 86 ? -2.564 12.306 16.474 1.00 92.12 86 TYR A CA 1
ATOM 688 C C . TYR A 1 86 ? -1.934 12.626 15.120 1.00 92.12 86 TYR A C 1
ATOM 690 O O . TYR A 1 86 ? -1.836 11.764 14.250 1.00 92.12 86 TYR A O 1
ATOM 698 N N . THR A 1 87 ? -1.465 13.861 14.969 1.00 90.38 87 THR A N 1
ATOM 699 C CA . THR A 1 87 ? -0.683 14.317 13.821 1.00 90.38 87 THR A CA 1
ATOM 700 C C . THR A 1 87 ? 0.279 15.417 14.258 1.00 90.38 87 THR A C 1
ATOM 702 O O . THR A 1 87 ? -0.049 16.227 15.125 1.00 90.38 87 THR A O 1
ATOM 705 N N . LYS A 1 88 ? 1.470 15.443 13.653 1.00 90.50 88 LYS A N 1
ATOM 706 C CA . LYS A 1 88 ? 2.390 16.590 13.730 1.00 90.50 88 LYS A CA 1
ATOM 707 C C . LYS A 1 88 ? 2.156 17.595 12.603 1.00 90.50 88 LYS A C 1
ATOM 709 O O . LYS A 1 88 ? 2.668 18.705 12.678 1.00 90.50 88 LYS A O 1
ATOM 714 N N . ASP A 1 89 ? 1.415 17.200 11.570 1.00 86.88 89 ASP A N 1
ATOM 715 C CA . ASP A 1 89 ? 1.074 18.061 10.445 1.00 86.88 89 ASP A CA 1
ATOM 716 C C . ASP A 1 89 ? -0.037 19.038 10.867 1.00 86.88 89 ASP A C 1
ATOM 718 O O . ASP A 1 89 ? -1.150 18.594 11.172 1.00 86.88 89 ASP A O 1
ATOM 722 N N . PRO A 1 90 ? 0.232 20.355 10.879 1.00 77.75 90 PRO A N 1
ATOM 723 C CA . PRO A 1 90 ? -0.753 21.358 11.271 1.00 77.75 90 PRO A CA 1
ATOM 724 C C . PRO A 1 90 ? -1.933 21.464 10.292 1.00 77.75 90 PRO A C 1
ATOM 726 O O . PRO A 1 90 ? -2.947 22.071 10.631 1.00 77.75 90 PRO A O 1
ATOM 729 N N . THR A 1 91 ? -1.825 20.892 9.090 1.00 81.12 91 THR A N 1
ATOM 730 C CA . THR A 1 91 ? -2.846 20.957 8.033 1.00 81.12 91 THR A CA 1
ATOM 731 C C . THR A 1 91 ? -3.741 19.718 7.967 1.00 81.12 91 THR A C 1
ATOM 733 O O . THR A 1 91 ? -4.771 19.727 7.285 1.00 81.12 91 THR A O 1
ATOM 736 N N . ALA A 1 92 ? -3.399 18.659 8.705 1.00 73.62 92 ALA A N 1
ATOM 737 C CA . ALA A 1 92 ? -4.157 17.418 8.703 1.00 73.62 92 ALA A CA 1
ATOM 738 C C . ALA A 1 92 ? -5.550 17.621 9.328 1.00 73.62 92 ALA A C 1
ATOM 740 O O . ALA A 1 92 ? -5.702 17.976 10.500 1.00 73.62 92 ALA A O 1
ATOM 741 N N . LYS A 1 93 ? -6.602 17.383 8.534 1.00 64.31 93 LYS A N 1
ATOM 742 C CA . LYS A 1 93 ? -7.991 17.485 9.000 1.00 64.31 93 LYS A CA 1
ATOM 743 C C . LYS A 1 93 ? -8.299 16.367 9.997 1.00 64.31 93 LYS A C 1
ATOM 745 O O . LYS A 1 93 ? -8.068 15.192 9.719 1.00 64.31 93 LYS A O 1
ATOM 750 N N . ARG A 1 94 ? -8.889 16.731 11.140 1.00 56.53 94 ARG A N 1
ATOM 751 C CA . ARG A 1 94 ? -9.429 15.778 12.120 1.00 56.53 94 ARG A CA 1
ATOM 752 C C . ARG A 1 94 ? -10.585 15.006 11.484 1.00 56.53 94 ARG A C 1
ATOM 754 O O . ARG A 1 94 ? -11.676 15.550 11.327 1.00 56.53 94 ARG A O 1
ATOM 761 N N . ALA A 1 95 ? -10.364 13.748 11.122 1.00 52.59 95 ALA A N 1
ATOM 762 C CA . ALA A 1 95 ? -11.469 12.836 10.862 1.00 52.59 95 ALA A CA 1
ATOM 763 C C . ALA A 1 95 ? -12.180 12.585 12.203 1.00 52.59 95 ALA A C 1
ATOM 765 O O . ALA A 1 95 ? -11.561 12.050 13.115 1.00 52.59 95 ALA A O 1
ATOM 766 N N . GLY A 1 96 ? -13.439 13.019 12.344 1.00 51.47 96 GLY A N 1
ATOM 767 C CA . GLY A 1 96 ? -14.279 12.656 13.495 1.00 51.47 96 GLY A CA 1
ATOM 768 C C . GLY A 1 96 ? -14.721 13.769 14.455 1.00 51.47 96 GLY A C 1
ATOM 769 O O . GLY A 1 96 ? -15.212 13.437 15.528 1.00 51.47 96 GLY A O 1
ATOM 770 N N . ALA A 1 97 ? -14.619 15.059 14.111 1.00 39.38 97 ALA A N 1
ATOM 771 C CA . ALA A 1 97 ? -15.407 16.072 14.826 1.00 39.38 97 ALA A CA 1
ATOM 772 C C . ALA A 1 97 ? -16.877 15.948 14.389 1.00 39.38 97 ALA A C 1
ATOM 774 O O . ALA A 1 97 ? -17.266 16.474 13.345 1.00 39.38 97 ALA A O 1
ATOM 775 N N . LYS A 1 98 ? -17.647 15.174 15.152 1.00 36.56 98 LYS A N 1
ATOM 776 C CA . LYS A 1 98 ? -19.106 15.195 15.130 1.00 36.56 98 LYS A CA 1
ATOM 777 C C . LYS A 1 98 ? -19.598 15.985 16.333 1.00 36.56 98 LYS A C 1
ATOM 779 O O . LYS A 1 98 ? -18.963 15.840 17.401 1.00 36.56 98 LYS A O 1
#